Protein AF-A0A7C3VM16-F1 (afdb_monomer_lite)

Secondary structure (DSSP, 8-state):
-HHHHHHHTT-S-HHHHHHHHHHHHHHT-GGGHHHHHHHHTT--HHHHHHHHHHHHHHHHHHHHHHHHHHHHHTT-SSHHHHHHHHHHHHHHHHHHHHHHHHHHHHTT-SSHHHHHHHHHHHHHHHHHHHHHHHS-SS------PPP--------

Structure (mmCIF, N/CA/C/O backbone):
data_AF-A0A7C3VM16-F1
#
_entry.id   AF-A0A7C3VM16-F1
#
loop_
_atom_site.group_PDB
_atom_site.id
_atom_site.type_symbol
_atom_site.label_atom_id
_atom_site.label_alt_id
_atom_site.label_comp_id
_atom_site.label_asym_id
_atom_site.label_entity_id
_atom_site.label_seq_id
_atom_site.pdbx_PDB_ins_code
_atom_site.Cartn_x
_atom_site.Cartn_y
_atom_site.Cartn_z
_atom_site.occupancy
_atom_site.B_iso_or_equiv
_atom_site.auth_seq_id
_atom_site.auth_comp_id
_atom_site.auth_asym_id
_atom_site.auth_atom_id
_atom_site.pdbx_PDB_model_num
ATOM 1 N N . MET A 1 1 ? -17.584 -17.654 -8.057 1.00 75.44 1 MET A N 1
ATOM 2 C CA . MET A 1 1 ? -16.881 -16.760 -9.016 1.00 75.44 1 MET A CA 1
ATOM 3 C C . MET A 1 1 ? -16.806 -15.355 -8.421 1.00 75.44 1 MET A C 1
ATOM 5 O O . MET A 1 1 ? -17.591 -15.096 -7.527 1.00 75.44 1 MET A O 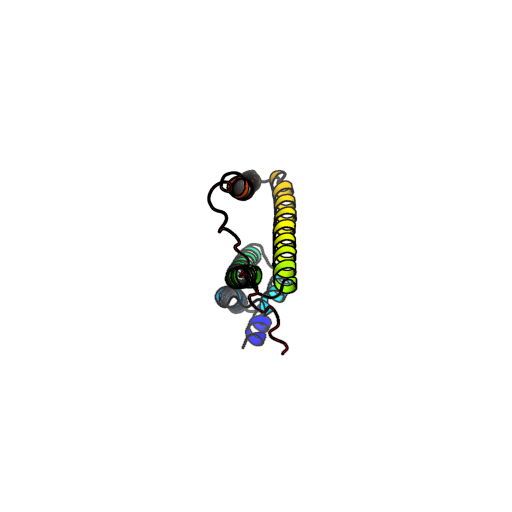1
ATOM 9 N N . MET A 1 2 ? -15.888 -14.481 -8.855 1.00 89.25 2 MET A N 1
ATOM 10 C CA . MET A 1 2 ? -15.594 -13.151 -8.261 1.00 89.25 2 MET A CA 1
ATOM 11 C C . MET A 1 2 ? -16.815 -12.367 -7.733 1.00 89.25 2 MET A C 1
ATOM 13 O O . MET A 1 2 ? -16.798 -11.894 -6.602 1.00 89.25 2 MET A O 1
ATOM 17 N N . GLN A 1 3 ? -17.900 -12.293 -8.506 1.00 91.00 3 GLN A N 1
ATOM 18 C CA . GLN A 1 3 ? -19.134 -11.600 -8.105 1.00 91.00 3 GLN A CA 1
ATOM 19 C C . GLN A 1 3 ? -19.742 -12.128 -6.797 1.00 91.00 3 GLN A C 1
ATOM 21 O O . GLN A 1 3 ? -20.270 -11.355 -6.007 1.00 91.00 3 GLN A O 1
ATOM 26 N N . GLU A 1 4 ? -19.623 -13.429 -6.535 1.00 92.62 4 GLU A N 1
ATOM 27 C CA . GLU A 1 4 ? -20.103 -14.039 -5.294 1.00 92.62 4 GLU A CA 1
ATOM 28 C C . GLU A 1 4 ? -19.267 -13.600 -4.087 1.00 92.62 4 GLU A C 1
ATOM 30 O O . GLU A 1 4 ? -19.814 -13.366 -3.015 1.00 92.62 4 GLU A O 1
ATOM 35 N N . LEU A 1 5 ? -17.953 -13.412 -4.259 1.00 93.19 5 LEU A N 1
ATOM 36 C CA . LEU A 1 5 ? -17.112 -12.862 -3.194 1.00 93.19 5 LEU A CA 1
ATOM 37 C C . LEU A 1 5 ? -17.450 -11.403 -2.914 1.00 93.19 5 LEU A C 1
ATOM 39 O O . LEU A 1 5 ? -17.597 -11.035 -1.752 1.00 93.19 5 LEU A O 1
ATOM 43 N N . ILE A 1 6 ? -17.648 -10.602 -3.964 1.00 94.50 6 ILE A N 1
ATOM 44 C CA . ILE A 1 6 ? -18.100 -9.212 -3.828 1.00 94.50 6 ILE A CA 1
ATOM 45 C C . ILE A 1 6 ? -19.445 -9.163 -3.094 1.00 94.50 6 ILE A C 1
ATOM 47 O O . ILE A 1 6 ? -19.614 -8.370 -2.175 1.00 94.50 6 ILE A O 1
ATOM 51 N N . ARG A 1 7 ? -20.386 -10.056 -3.417 1.00 94.75 7 ARG A N 1
ATOM 52 C CA . ARG A 1 7 ? -21.669 -10.160 -2.705 1.00 94.75 7 ARG A CA 1
ATOM 53 C C . ARG A 1 7 ? -21.478 -10.501 -1.225 1.00 94.75 7 ARG A C 1
ATOM 55 O O . ARG A 1 7 ? -22.121 -9.901 -0.364 1.00 94.75 7 ARG A O 1
ATO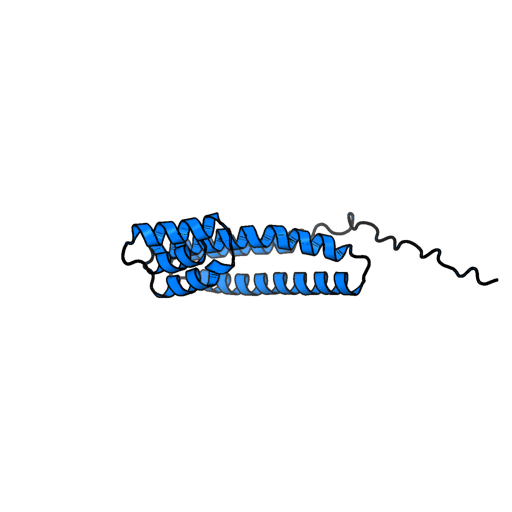M 62 N N . CYS A 1 8 ? -20.573 -11.427 -0.916 1.00 95.81 8 CYS A N 1
ATOM 63 C CA . CYS A 1 8 ? -20.270 -11.831 0.456 1.00 95.81 8 CYS A CA 1
ATOM 64 C C . CYS A 1 8 ? -19.635 -10.719 1.306 1.00 95.81 8 CYS A C 1
ATOM 66 O O . CYS A 1 8 ? -19.765 -10.782 2.529 1.00 95.81 8 CYS A O 1
ATOM 68 N N . LEU A 1 9 ? -19.035 -9.680 0.707 1.00 94.88 9 LEU A N 1
ATOM 69 C CA . LEU A 1 9 ? -18.559 -8.494 1.438 1.00 94.88 9 LEU A CA 1
ATOM 70 C C . LEU A 1 9 ? -19.680 -7.758 2.184 1.00 94.88 9 LEU A C 1
ATOM 72 O O . LEU A 1 9 ? -19.421 -7.166 3.228 1.00 94.88 9 LEU A O 1
ATOM 76 N N . TYR A 1 10 ? -20.919 -7.851 1.697 1.00 92.88 10 TYR A N 1
ATOM 77 C CA . TYR A 1 10 ? -22.096 -7.193 2.279 1.00 92.88 10 TYR A CA 1
ATOM 78 C C . TYR A 1 10 ? -23.019 -8.165 3.030 1.00 92.88 10 TYR A C 1
ATOM 80 O O . TYR A 1 10 ? -24.149 -7.830 3.379 1.00 92.88 10 TYR A O 1
ATOM 88 N N . SER A 1 11 ? -22.553 -9.389 3.293 1.00 93.94 11 SER A N 1
ATOM 89 C CA . SER A 1 11 ? -23.293 -10.382 4.078 1.00 93.94 11 SER A CA 1
ATOM 90 C C . SER A 1 11 ? -23.551 -9.883 5.503 1.00 93.94 11 SER A C 1
ATOM 92 O O . SER A 1 11 ? -22.662 -9.299 6.112 1.00 93.94 11 SER A O 1
ATOM 94 N N . ALA A 1 12 ? -24.711 -10.182 6.096 1.00 92.12 12 ALA A N 1
ATOM 95 C CA . ALA A 1 12 ? -24.957 -9.927 7.522 1.00 92.12 12 ALA A CA 1
ATOM 96 C C . ALA A 1 12 ? -24.047 -10.780 8.433 1.00 92.12 12 ALA A C 1
ATOM 98 O O . ALA A 1 12 ? -23.627 -10.339 9.504 1.00 92.12 12 ALA A O 1
ATOM 99 N N . ASP A 1 13 ? -23.673 -11.973 7.966 1.00 94.75 13 ASP A N 1
ATOM 100 C CA . ASP A 1 13 ? -22.733 -12.867 8.639 1.00 94.75 13 ASP A CA 1
ATOM 101 C C . ASP A 1 13 ? -21.299 -12.319 8.552 1.00 94.75 13 ASP A C 1
ATOM 103 O O . ASP A 1 13 ? -20.691 -12.265 7.476 1.00 94.75 13 ASP A O 1
ATOM 107 N N . ALA A 1 14 ? -20.755 -11.932 9.708 1.00 91.12 14 ALA A N 1
ATOM 108 C CA . ALA A 1 14 ? -19.421 -11.359 9.831 1.00 91.12 14 ALA A CA 1
ATOM 109 C C . ALA A 1 14 ? -18.298 -12.349 9.480 1.00 91.12 14 ALA A C 1
ATOM 111 O O . ALA A 1 14 ? -17.243 -11.919 9.012 1.00 91.12 14 ALA A O 1
ATOM 112 N N . ALA A 1 15 ? -18.495 -13.656 9.683 1.00 93.62 15 ALA A N 1
ATOM 113 C CA . ALA A 1 15 ? -17.515 -14.662 9.282 1.00 93.62 15 ALA A CA 1
ATOM 114 C C . ALA A 1 15 ? -17.424 -14.743 7.755 1.00 93.62 15 ALA A C 1
ATOM 116 O O . ALA A 1 15 ? -16.321 -14.686 7.212 1.00 93.62 15 ALA A O 1
ATOM 117 N N . LYS A 1 16 ? -18.572 -14.743 7.062 1.00 95.31 16 LYS A N 1
ATOM 118 C CA . LYS A 1 16 ? -18.617 -14.693 5.590 1.00 95.31 16 LYS A CA 1
ATOM 119 C C . LYS A 1 16 ? -17.996 -13.419 5.026 1.00 95.31 16 LYS A C 1
ATOM 121 O O . LYS A 1 16 ? -17.235 -13.506 4.067 1.00 95.31 16 LYS A O 1
ATOM 126 N N . ARG A 1 17 ? -18.255 -12.254 5.637 1.00 95.25 17 ARG A N 1
ATOM 127 C CA . ARG A 1 17 ? -17.602 -10.996 5.223 1.00 95.25 17 ARG A CA 1
ATOM 128 C C . ARG A 1 17 ? -16.084 -11.081 5.342 1.00 95.25 17 ARG A C 1
ATOM 130 O O . ARG A 1 17 ? -15.380 -10.763 4.390 1.00 95.25 17 ARG A O 1
ATOM 137 N N . ARG A 1 18 ? -15.569 -11.535 6.492 1.00 95.00 18 ARG A N 1
ATOM 138 C CA . ARG A 1 18 ? -14.118 -11.677 6.713 1.00 95.00 18 ARG A CA 1
ATOM 139 C C . ARG A 1 18 ? -13.485 -12.665 5.741 1.00 95.00 18 ARG A C 1
ATOM 141 O O . ARG A 1 18 ? -12.428 -12.366 5.195 1.00 95.00 18 ARG A O 1
ATOM 148 N N . GLN A 1 19 ? -14.141 -13.799 5.499 1.00 95.62 19 GLN A N 1
ATOM 149 C CA . GLN A 1 19 ? -13.683 -14.773 4.514 1.00 95.62 19 GLN A CA 1
ATOM 150 C C . GLN A 1 19 ? -13.626 -14.155 3.114 1.00 95.62 19 GLN A C 1
ATOM 152 O O . GLN A 1 19 ? -12.632 -14.330 2.419 1.00 95.62 19 GLN A O 1
ATOM 157 N N . ALA A 1 20 ? -14.642 -13.384 2.720 1.00 96.50 20 ALA A N 1
ATOM 158 C CA . ALA A 1 20 ? -14.646 -12.706 1.430 1.00 96.50 20 ALA A CA 1
ATOM 159 C C . ALA A 1 20 ? -13.499 -11.694 1.296 1.00 96.50 20 ALA A C 1
ATOM 161 O O . ALA A 1 20 ? -12.817 -11.696 0.274 1.00 96.50 20 ALA A O 1
ATOM 162 N N . ILE A 1 21 ? -13.234 -10.884 2.329 1.00 97.25 21 ILE A N 1
ATOM 163 C CA . ILE A 1 21 ? -12.100 -9.945 2.329 1.00 97.25 21 ILE A CA 1
ATOM 164 C C . ILE A 1 21 ? -10.775 -10.702 2.169 1.00 97.25 21 ILE A C 1
ATOM 166 O O . ILE A 1 21 ? -9.964 -10.353 1.311 1.00 97.25 21 ILE A O 1
ATOM 170 N N . TRP A 1 22 ? -10.575 -11.762 2.959 1.00 95.75 22 TRP A N 1
ATOM 171 C CA . TRP A 1 22 ? -9.360 -12.575 2.905 1.00 95.75 22 TRP A CA 1
ATOM 172 C C . TRP A 1 22 ? -9.172 -13.234 1.535 1.00 95.75 22 TRP A C 1
ATOM 174 O O . TRP A 1 22 ? -8.093 -13.150 0.952 1.00 95.75 22 TRP A O 1
ATOM 184 N N . GLU A 1 23 ? -10.225 -13.840 0.981 1.00 96.31 23 GLU A N 1
ATOM 185 C CA . GLU A 1 23 ? -10.159 -14.495 -0.326 1.00 96.31 23 GLU A CA 1
ATOM 186 C C . GLU A 1 23 ? -9.876 -13.511 -1.463 1.00 96.31 23 GLU A C 1
ATOM 188 O O . GLU A 1 23 ? -9.156 -13.865 -2.396 1.00 96.31 23 GLU A O 1
ATOM 193 N N . LEU A 1 24 ? -10.419 -12.290 -1.411 1.00 95.81 24 LEU A N 1
ATOM 194 C CA . LEU A 1 24 ? -10.114 -11.257 -2.405 1.00 95.81 24 LEU A CA 1
ATOM 195 C C . LEU A 1 24 ? -8.636 -10.855 -2.360 1.00 95.81 24 LEU A C 1
ATOM 197 O O . LEU A 1 24 ? -7.999 -10.798 -3.412 1.00 95.81 24 LEU A O 1
ATOM 201 N N . GLY A 1 25 ? -8.084 -10.661 -1.158 1.00 95.25 25 GLY A N 1
ATOM 202 C CA . GLY A 1 25 ? -6.656 -10.403 -0.962 1.00 95.25 25 GLY A CA 1
ATOM 203 C C . GLY A 1 25 ? -5.785 -11.544 -1.490 1.00 95.25 25 GLY A C 1
ATOM 204 O O . GLY A 1 25 ? -4.918 -11.330 -2.332 1.00 95.25 25 GLY A O 1
ATOM 205 N N . TRP A 1 26 ? -6.078 -12.778 -1.069 1.00 94.56 26 TRP A N 1
ATOM 206 C CA . TRP A 1 26 ? -5.325 -13.972 -1.464 1.00 94.56 26 TRP A CA 1
ATOM 207 C C . TRP A 1 26 ? -5.331 -14.216 -2.979 1.00 94.56 26 TRP A C 1
ATOM 209 O O . TRP A 1 26 ? -4.307 -14.577 -3.565 1.00 94.56 26 TRP A O 1
ATOM 219 N N . ARG A 1 27 ? -6.473 -13.985 -3.641 1.00 92.50 27 ARG A N 1
ATOM 220 C CA . ARG A 1 27 ? -6.579 -14.087 -5.105 1.00 92.50 27 ARG A CA 1
ATOM 221 C C . ARG A 1 27 ? -5.763 -13.007 -5.812 1.00 92.50 27 ARG A C 1
ATOM 223 O O . ARG A 1 27 ? -5.263 -13.262 -6.906 1.00 92.50 27 ARG A O 1
ATOM 230 N N . GLY A 1 28 ? -5.624 -11.826 -5.209 1.00 91.00 28 GLY A N 1
ATOM 231 C CA . GLY A 1 28 ? -4.884 -10.709 -5.792 1.00 91.00 28 GLY A CA 1
ATOM 232 C C . GLY A 1 28 ? -5.549 -10.095 -7.022 1.00 91.00 28 GLY A C 1
ATOM 233 O O . GLY A 1 28 ? -4.873 -9.487 -7.845 1.00 91.00 28 GLY A O 1
ATOM 234 N N . ASP A 1 29 ? -6.850 -10.310 -7.201 1.00 89.94 29 ASP A N 1
ATOM 235 C CA . ASP A 1 29 ? -7.576 -9.859 -8.383 1.00 89.94 29 ASP A CA 1
ATOM 236 C C . ASP A 1 29 ? -8.098 -8.435 -8.167 1.00 89.94 29 ASP A C 1
ATOM 238 O O . ASP A 1 29 ? -9.000 -8.193 -7.358 1.00 89.94 29 ASP A O 1
ATOM 242 N N . SER A 1 30 ? -7.532 -7.490 -8.920 1.00 93.00 30 SER A N 1
ATOM 243 C CA . SER A 1 30 ? -7.812 -6.056 -8.798 1.00 93.00 30 SER A CA 1
ATOM 244 C C . SER A 1 30 ? -9.271 -5.680 -9.049 1.00 93.00 30 SER A C 1
ATOM 246 O O . SER A 1 30 ? -9.709 -4.628 -8.585 1.00 93.00 30 SER A O 1
ATOM 248 N N . ARG A 1 31 ? -10.066 -6.548 -9.692 1.00 93.00 31 ARG A N 1
ATOM 249 C CA . ARG A 1 31 ? -11.506 -6.319 -9.904 1.00 93.00 31 ARG A CA 1
ATOM 250 C C . ARG A 1 31 ? -12.294 -6.190 -8.597 1.00 93.00 31 ARG A C 1
ATOM 252 O O . ARG A 1 31 ? -13.369 -5.603 -8.609 1.00 93.00 31 ARG A O 1
ATOM 259 N N . GLY A 1 32 ? -11.778 -6.726 -7.487 1.00 93.19 32 GLY A N 1
ATOM 260 C CA . GLY A 1 32 ? -12.385 -6.591 -6.158 1.00 93.19 32 GLY A CA 1
ATOM 261 C C . GLY A 1 32 ? -11.932 -5.359 -5.365 1.00 93.19 32 GLY A C 1
ATOM 262 O O . GLY A 1 32 ? -12.504 -5.085 -4.311 1.00 93.19 32 GLY A O 1
ATOM 263 N N . ALA A 1 33 ? -10.925 -4.615 -5.839 1.00 96.12 33 ALA A N 1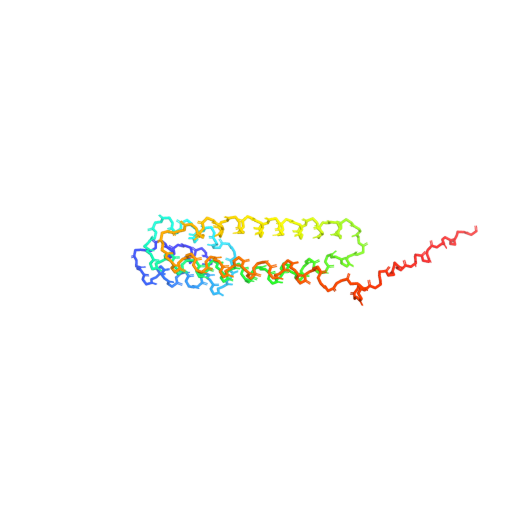
ATOM 264 C CA . ALA A 1 33 ? -10.296 -3.546 -5.062 1.00 96.12 33 ALA A CA 1
ATOM 265 C C . ALA A 1 33 ? -11.272 -2.409 -4.726 1.00 96.12 33 ALA A C 1
ATOM 267 O O . ALA A 1 33 ? -11.330 -1.979 -3.578 1.00 96.12 33 ALA A O 1
ATOM 268 N N . GLN A 1 34 ? -12.094 -1.970 -5.686 1.00 96.12 34 GLN A N 1
ATOM 269 C CA . GLN A 1 34 ? -13.047 -0.886 -5.431 1.00 96.12 34 GLN A CA 1
ATOM 270 C C . GLN A 1 34 ? -14.105 -1.289 -4.396 1.00 96.12 34 GLN A C 1
ATOM 272 O O . GLN A 1 34 ? -14.368 -0.535 -3.469 1.00 96.12 34 GLN A O 1
ATOM 277 N N . SER A 1 35 ? -14.643 -2.510 -4.476 1.00 96.56 35 SER A N 1
ATOM 278 C CA . SER A 1 35 ? -15.615 -2.997 -3.487 1.00 96.56 35 SER A CA 1
ATOM 279 C C . SER A 1 35 ? -15.022 -3.101 -2.079 1.00 96.56 35 SER A C 1
ATOM 281 O O . SER A 1 35 ? -15.725 -2.886 -1.095 1.00 96.56 35 SER A O 1
ATOM 283 N N . LEU A 1 36 ? -13.725 -3.409 -1.968 1.00 97.31 36 LEU A N 1
ATOM 284 C CA . LEU A 1 36 ? -13.007 -3.364 -0.697 1.00 97.31 36 LEU A CA 1
ATOM 285 C C . LEU A 1 36 ? -12.891 -1.924 -0.173 1.00 97.31 36 LEU A C 1
ATOM 287 O O . LEU A 1 36 ? -13.206 -1.694 0.991 1.00 97.31 36 LEU A O 1
ATOM 291 N N . VAL A 1 37 ? -12.518 -0.957 -1.020 1.00 97.38 37 VAL A N 1
ATOM 292 C CA . VAL A 1 37 ? -12.476 0.473 -0.654 1.00 97.38 37 VAL A CA 1
ATOM 293 C C . VAL A 1 37 ? -13.846 0.962 -0.178 1.00 97.38 37 VAL A C 1
ATOM 295 O O . VAL A 1 37 ? -13.942 1.562 0.891 1.00 97.38 37 VAL A O 1
ATOM 298 N N . ASP A 1 38 ? -14.914 0.637 -0.905 1.00 95.94 38 ASP A N 1
ATOM 299 C CA . ASP A 1 38 ? -16.280 1.028 -0.542 1.00 95.94 38 ASP A CA 1
ATOM 300 C C . ASP A 1 38 ? -16.696 0.422 0.811 1.00 95.94 38 ASP A C 1
ATOM 302 O O . ASP A 1 38 ? -17.322 1.083 1.643 1.00 95.94 38 ASP A O 1
ATOM 306 N N . LEU A 1 39 ? -16.299 -0.829 1.078 1.00 95.75 39 LEU A N 1
ATOM 307 C CA . LEU A 1 39 ? -16.553 -1.494 2.355 1.00 95.75 39 LEU A CA 1
ATOM 308 C C . LEU A 1 39 ? -15.824 -0.814 3.527 1.00 95.75 39 LEU A C 1
ATOM 310 O O . LEU A 1 39 ? -16.356 -0.812 4.641 1.00 95.75 39 LEU A O 1
ATOM 314 N N . MET A 1 40 ? -14.649 -0.205 3.315 1.00 95.62 40 MET A N 1
ATOM 315 C CA . MET A 1 40 ? -13.911 0.489 4.387 1.00 95.62 40 MET A CA 1
ATOM 316 C C . MET A 1 40 ? -14.734 1.606 5.034 1.00 95.62 40 MET A C 1
ATOM 318 O O . MET A 1 40 ? -14.630 1.803 6.245 1.00 95.62 40 MET A O 1
ATOM 322 N N . LEU A 1 41 ? -15.573 2.295 4.252 1.00 93.94 41 LEU A N 1
ATOM 323 C CA . LEU A 1 41 ? -16.363 3.453 4.691 1.00 93.94 41 LEU A CA 1
ATOM 324 C C . LEU A 1 41 ? -17.412 3.107 5.756 1.00 93.94 41 LEU A C 1
ATOM 326 O O . LEU A 1 41 ? -17.822 3.970 6.525 1.00 93.94 41 LEU A O 1
ATOM 330 N N . THR A 1 42 ? -17.841 1.845 5.809 1.00 93.38 42 THR A N 1
ATOM 331 C CA . THR A 1 42 ? -18.887 1.358 6.728 1.00 93.38 42 THR A CA 1
ATOM 332 C C . THR A 1 42 ? -18.374 0.319 7.731 1.00 93.38 42 THR A C 1
ATOM 334 O O . THR A 1 42 ? -19.147 -0.231 8.513 1.00 93.38 42 THR A O 1
ATOM 337 N N . SER A 1 43 ? -17.067 0.044 7.726 1.00 94.62 43 SER A N 1
ATOM 338 C CA . SER A 1 43 ? -16.439 -1.010 8.529 1.00 94.62 43 SER A CA 1
ATOM 339 C C . SER A 1 43 ? -15.969 -0.525 9.900 1.00 94.62 43 SER A C 1
ATOM 341 O O . SER A 1 43 ? -15.520 0.613 10.049 1.00 94.62 43 SER A O 1
ATOM 343 N N . ASP A 1 44 ? -15.977 -1.419 10.893 1.00 94.62 44 ASP A N 1
ATOM 344 C CA . ASP A 1 44 ? -15.296 -1.208 12.177 1.00 94.62 44 ASP A CA 1
ATOM 345 C C . ASP A 1 44 ? -13.760 -1.248 12.036 1.00 94.62 44 ASP A C 1
ATOM 347 O O . ASP A 1 44 ? -13.223 -1.584 10.979 1.00 94.62 44 ASP A O 1
ATOM 351 N N . SER A 1 45 ? -13.026 -0.892 13.096 1.00 94.69 45 SER A N 1
ATOM 352 C CA . SER A 1 45 ? -11.557 -0.814 13.056 1.00 94.69 45 SER A CA 1
ATOM 353 C C . SER A 1 45 ? -10.884 -2.138 12.684 1.00 94.69 45 SER A C 1
ATOM 355 O O . SER A 1 45 ? -9.963 -2.135 11.870 1.00 94.69 45 SER A O 1
ATOM 357 N N . LYS A 1 46 ? -11.366 -3.272 13.208 1.00 92.81 46 LYS A N 1
ATOM 358 C CA . LYS A 1 46 ? -10.798 -4.599 12.918 1.00 92.81 46 LYS A CA 1
ATOM 359 C C . LYS A 1 46 ? -11.005 -4.968 11.453 1.00 92.81 46 LYS A C 1
ATOM 361 O O . LYS A 1 46 ? -10.103 -5.497 10.805 1.00 92.81 46 LYS A O 1
ATOM 366 N N . GLN A 1 47 ? -12.190 -4.681 10.925 1.00 94.44 47 GLN A N 1
ATOM 367 C CA . GLN A 1 47 ? -12.520 -4.947 9.535 1.00 94.44 47 GLN A CA 1
ATOM 368 C C . GLN A 1 47 ? -11.763 -4.001 8.589 1.00 94.44 47 GLN A C 1
ATOM 370 O O . GLN A 1 47 ? -11.259 -4.471 7.572 1.00 94.44 47 GLN A O 1
ATOM 375 N N . ARG A 1 48 ? -11.575 -2.720 8.943 1.00 96.94 48 ARG A N 1
ATOM 376 C CA . ARG A 1 48 ? -10.731 -1.786 8.172 1.00 96.94 48 ARG A CA 1
ATOM 377 C C . ARG A 1 48 ? -9.285 -2.270 8.059 1.00 96.94 48 ARG A C 1
ATOM 379 O O . ARG A 1 48 ? -8.744 -2.243 6.957 1.00 96.94 48 ARG A O 1
ATOM 386 N N . SER A 1 49 ? -8.687 -2.774 9.142 1.00 96.25 49 SER A N 1
ATOM 387 C CA . SER A 1 49 ? -7.336 -3.355 9.094 1.00 96.25 49 SER A CA 1
ATOM 388 C C . SER A 1 49 ? -7.260 -4.564 8.156 1.00 96.25 49 SER A C 1
ATOM 390 O O . SER A 1 49 ? -6.329 -4.670 7.361 1.00 96.25 49 SER A O 1
ATOM 392 N N . LEU A 1 50 ? -8.258 -5.455 8.199 1.00 96.56 50 LEU A N 1
ATOM 393 C CA . LEU A 1 50 ? -8.308 -6.623 7.315 1.00 96.56 50 LEU A CA 1
ATOM 394 C C . LEU A 1 50 ? -8.470 -6.226 5.840 1.00 96.56 50 LEU A C 1
ATOM 396 O O . LEU A 1 50 ? -7.836 -6.815 4.966 1.00 96.56 50 LEU A O 1
ATOM 400 N N . ILE A 1 51 ? -9.302 -5.221 5.562 1.00 98.00 51 ILE A N 1
ATOM 401 C CA . ILE A 1 51 ? -9.487 -4.697 4.207 1.00 98.00 51 ILE A CA 1
ATOM 402 C C . ILE A 1 51 ? -8.189 -4.082 3.685 1.00 98.00 51 ILE A C 1
ATOM 404 O O . ILE A 1 51 ? -7.800 -4.363 2.553 1.00 98.00 51 ILE A O 1
ATOM 408 N N . LEU A 1 52 ? -7.498 -3.289 4.508 1.00 97.56 52 LEU A N 1
ATOM 409 C CA . LEU A 1 52 ? -6.230 -2.677 4.124 1.00 97.56 52 LEU A CA 1
ATOM 410 C C . LEU A 1 52 ? -5.168 -3.739 3.800 1.00 97.56 52 LEU A C 1
ATOM 412 O O . LEU A 1 52 ? -4.473 -3.616 2.794 1.00 97.56 52 LEU A O 1
ATOM 416 N N . ALA A 1 53 ? -5.099 -4.819 4.585 1.00 97.06 53 ALA A N 1
ATOM 417 C CA . ALA A 1 53 ? -4.221 -5.952 4.296 1.00 97.06 53 ALA A CA 1
ATOM 418 C C . ALA A 1 53 ? -4.559 -6.615 2.947 1.00 97.06 53 ALA A C 1
ATOM 420 O O . ALA A 1 53 ? -3.669 -6.853 2.133 1.00 97.06 53 ALA A O 1
ATOM 421 N N . ALA A 1 54 ? -5.845 -6.851 2.663 1.00 97.62 54 ALA A N 1
ATOM 422 C CA . ALA A 1 54 ? -6.274 -7.419 1.385 1.00 97.62 54 ALA A CA 1
ATOM 423 C C . ALA A 1 54 ? -5.951 -6.503 0.189 1.00 97.62 54 ALA A C 1
ATOM 425 O O . ALA A 1 54 ? -5.490 -6.986 -0.844 1.00 97.62 54 ALA A O 1
ATOM 426 N N . LEU A 1 55 ? -6.150 -5.187 0.328 1.00 97.75 55 LEU A N 1
ATOM 427 C CA . LEU A 1 55 ? -5.786 -4.203 -0.697 1.00 97.75 55 LEU A CA 1
ATOM 428 C C . LEU A 1 55 ? -4.274 -4.165 -0.942 1.00 97.75 55 LEU A C 1
ATOM 430 O O . LEU A 1 55 ? -3.853 -4.073 -2.094 1.00 97.75 55 LEU A O 1
ATOM 434 N N . SER A 1 56 ? -3.464 -4.288 0.113 1.00 95.81 56 SER A N 1
ATOM 435 C CA . SER A 1 56 ? -2.007 -4.376 -0.006 1.00 95.81 56 SER A CA 1
ATOM 436 C C . SER A 1 56 ? -1.576 -5.629 -0.771 1.00 95.81 56 SER A C 1
ATOM 438 O O . SER A 1 56 ? -0.735 -5.536 -1.660 1.00 95.81 56 SER A O 1
ATOM 440 N N . GLU A 1 57 ? -2.173 -6.790 -0.486 1.00 95.88 57 GLU A N 1
ATOM 441 C CA . GLU A 1 57 ? -1.891 -8.034 -1.218 1.00 95.88 57 GLU A CA 1
ATOM 442 C C . GLU A 1 57 ? -2.272 -7.936 -2.699 1.00 95.88 57 GLU A C 1
ATOM 444 O O . GLU A 1 57 ? -1.491 -8.316 -3.575 1.00 95.88 57 GLU A O 1
ATOM 449 N N . ILE A 1 58 ? -3.443 -7.366 -3.000 1.00 96.00 58 ILE A N 1
ATOM 450 C CA . ILE A 1 58 ? -3.859 -7.087 -4.380 1.00 96.00 58 ILE A CA 1
ATOM 451 C C . ILE A 1 58 ? -2.841 -6.164 -5.057 1.00 96.00 58 ILE A C 1
ATOM 453 O O . ILE A 1 58 ? -2.354 -6.484 -6.142 1.00 96.00 58 ILE A O 1
ATOM 457 N N . GLY A 1 59 ? -2.471 -5.059 -4.404 1.00 93.94 59 GLY A N 1
ATOM 458 C CA . GLY A 1 59 ? -1.477 -4.109 -4.899 1.00 93.94 59 GLY A CA 1
ATOM 459 C C . GLY A 1 59 ? -0.154 -4.790 -5.246 1.00 93.94 59 GLY A C 1
ATOM 460 O O . GLY A 1 59 ? 0.270 -4.753 -6.401 1.00 93.94 59 GLY A O 1
ATOM 461 N N . THR A 1 60 ? 0.449 -5.504 -4.294 1.00 92.38 60 THR A N 1
ATOM 462 C CA . THR A 1 60 ? 1.713 -6.233 -4.489 1.00 92.38 60 THR A CA 1
ATOM 463 C C . THR A 1 60 ? 1.651 -7.189 -5.679 1.00 92.38 60 THR A C 1
ATOM 465 O O . THR A 1 60 ? 2.545 -7.193 -6.527 1.00 92.38 60 THR A O 1
ATOM 468 N N . ARG A 1 61 ? 0.566 -7.962 -5.804 1.00 93.00 61 ARG A N 1
ATOM 469 C CA . ARG A 1 61 ? 0.403 -8.946 -6.887 1.00 93.00 61 ARG A CA 1
ATOM 470 C C . ARG A 1 61 ? 0.170 -8.300 -8.252 1.00 93.00 61 ARG A C 1
ATOM 472 O O . ARG A 1 61 ? 0.517 -8.904 -9.266 1.00 93.00 61 ARG A O 1
ATOM 479 N N . THR A 1 62 ? -0.371 -7.082 -8.294 1.00 91.56 62 THR A N 1
ATOM 480 C CA . THR A 1 62 ? -0.504 -6.300 -9.536 1.00 91.56 62 THR A CA 1
ATOM 481 C C . THR A 1 62 ? 0.788 -5.597 -9.954 1.00 91.56 62 THR A C 1
ATOM 483 O O . THR A 1 62 ? 1.021 -5.430 -11.151 1.00 91.56 62 THR A O 1
ATOM 486 N N . LEU A 1 63 ? 1.656 -5.232 -9.004 1.00 90.12 63 LEU A N 1
ATOM 487 C CA . LEU A 1 63 ? 2.908 -4.526 -9.291 1.00 90.12 63 LEU A CA 1
ATOM 488 C C . LEU A 1 63 ? 3.950 -5.425 -9.968 1.00 90.12 63 LEU A C 1
ATOM 490 O O . LEU A 1 63 ? 4.566 -5.005 -10.942 1.00 90.12 63 LEU A O 1
ATOM 494 N N . THR A 1 64 ? 4.098 -6.685 -9.547 1.00 88.75 64 THR A N 1
ATOM 495 C CA . THR A 1 64 ? 5.088 -7.608 -10.140 1.00 88.75 64 THR A CA 1
ATOM 496 C C . THR A 1 64 ? 4.961 -7.790 -11.667 1.00 88.75 64 THR A C 1
ATOM 498 O O . THR A 1 64 ? 5.970 -7.682 -12.371 1.00 88.75 64 THR A O 1
ATOM 501 N N . PRO A 1 65 ? 3.776 -8.080 -12.247 1.00 92.19 65 PRO A N 1
ATOM 502 C CA . PRO A 1 65 ? 3.647 -8.173 -13.700 1.00 92.19 65 PRO A CA 1
ATOM 503 C C . PRO A 1 65 ? 3.822 -6.816 -14.397 1.00 92.19 65 PRO A C 1
ATOM 505 O O . PRO A 1 65 ? 4.350 -6.788 -15.509 1.00 92.19 65 PRO A O 1
ATOM 508 N N . LEU A 1 66 ? 3.432 -5.707 -13.755 1.00 93.12 66 LEU A N 1
ATOM 509 C CA . LEU A 1 66 ? 3.626 -4.357 -14.288 1.00 93.12 66 LEU A CA 1
ATOM 510 C C . LEU A 1 66 ? 5.116 -4.013 -14.418 1.00 93.12 66 LEU A C 1
ATOM 512 O O . LEU A 1 66 ? 5.547 -3.572 -15.481 1.00 93.12 66 LEU A O 1
ATOM 516 N N . GLU A 1 67 ? 5.915 -4.284 -13.384 1.00 92.25 67 GLU A N 1
ATOM 517 C CA . GLU A 1 67 ? 7.372 -4.101 -13.411 1.00 92.25 67 GLU A CA 1
ATOM 518 C C . GLU A 1 67 ? 8.013 -4.868 -14.573 1.00 92.25 67 GLU A C 1
ATOM 520 O O . GLU A 1 67 ? 8.797 -4.308 -15.343 1.00 92.25 67 GLU A O 1
ATOM 525 N N . ARG A 1 68 ? 7.628 -6.138 -14.760 1.00 93.75 68 ARG A N 1
ATOM 526 C CA . ARG A 1 68 ? 8.121 -6.959 -15.875 1.00 93.75 68 ARG A CA 1
ATOM 527 C C . ARG A 1 68 ? 7.712 -6.384 -17.233 1.00 93.75 68 ARG A C 1
ATOM 529 O O . ARG A 1 68 ? 8.541 -6.332 -18.139 1.00 93.75 68 ARG A O 1
ATOM 536 N N . ALA A 1 69 ? 6.459 -5.959 -17.384 1.00 96.31 69 ALA A N 1
ATOM 537 C CA . ALA A 1 69 ? 5.961 -5.384 -18.630 1.00 96.31 69 ALA A CA 1
ATOM 538 C C . ALA A 1 69 ? 6.705 -4.091 -19.000 1.00 96.31 69 ALA A C 1
ATOM 540 O O . ALA A 1 69 ? 7.086 -3.913 -20.159 1.00 96.31 69 ALA A O 1
ATOM 541 N N . LEU A 1 70 ? 6.981 -3.224 -18.022 1.00 96.56 70 LEU A N 1
ATOM 542 C CA . LEU A 1 70 ? 7.753 -1.996 -18.227 1.00 96.56 70 LEU A CA 1
ATOM 543 C C . LEU A 1 70 ? 9.206 -2.302 -18.614 1.00 96.56 70 LEU A C 1
ATOM 545 O O . LEU A 1 70 ? 9.716 -1.714 -19.566 1.00 96.56 70 LEU A O 1
ATOM 549 N N . ALA A 1 71 ? 9.850 -3.269 -17.952 1.00 96.31 71 ALA A N 1
ATOM 550 C CA . ALA A 1 71 ? 11.218 -3.685 -18.272 1.00 96.31 71 ALA A CA 1
ATOM 551 C C . ALA A 1 71 ? 11.361 -4.246 -19.700 1.00 96.31 71 ALA A C 1
ATOM 553 O O . ALA A 1 71 ? 12.355 -3.969 -20.375 1.00 96.31 71 ALA A O 1
ATOM 554 N N . ILE A 1 72 ? 10.365 -5.007 -20.170 1.00 97.25 72 ILE A N 1
ATOM 555 C CA . ILE A 1 72 ? 10.295 -5.489 -21.558 1.00 97.25 72 ILE A CA 1
ATOM 556 C C . ILE A 1 72 ? 10.082 -4.308 -22.513 1.00 97.25 72 ILE A C 1
ATOM 558 O O . ILE A 1 72 ? 10.807 -4.168 -23.494 1.00 97.25 72 ILE A O 1
ATOM 562 N N . SER A 1 73 ? 9.130 -3.426 -22.201 1.00 98.06 73 SER A N 1
ATOM 563 C CA . SER A 1 73 ? 8.751 -2.299 -23.066 1.00 98.06 73 SER A CA 1
ATOM 564 C C . SER A 1 73 ? 9.884 -1.284 -23.261 1.00 98.06 73 SER A C 1
ATOM 566 O O . SER A 1 73 ? 9.984 -0.663 -24.316 1.00 98.06 73 SER A O 1
ATOM 568 N N . LEU A 1 74 ? 10.786 -1.140 -22.285 1.00 98.25 74 LEU A N 1
ATOM 569 C CA . LEU A 1 74 ? 11.996 -0.319 -22.415 1.00 98.25 74 LEU A CA 1
ATOM 570 C C . LEU A 1 74 ? 12.998 -0.858 -23.448 1.00 98.25 74 LEU A C 1
ATOM 572 O O . LEU A 1 74 ? 13.825 -0.094 -23.942 1.00 98.25 74 LEU A O 1
ATOM 576 N N . GLN A 1 75 ? 12.927 -2.144 -23.785 1.00 97.38 75 GLN A N 1
ATOM 577 C CA . GLN A 1 75 ? 13.805 -2.807 -24.754 1.00 97.38 75 GLN A CA 1
ATOM 578 C C . GLN A 1 75 ? 13.116 -3.040 -26.106 1.00 97.38 75 GLN A C 1
ATOM 580 O O . GLN A 1 75 ? 13.685 -3.677 -26.992 1.00 97.38 75 GLN A O 1
ATOM 585 N N . ASP A 1 76 ? 11.896 -2.529 -26.280 1.00 98.38 76 ASP A N 1
ATOM 586 C CA . ASP A 1 76 ? 11.132 -2.717 -27.506 1.00 98.38 76 ASP A CA 1
ATOM 587 C C . ASP A 1 76 ? 11.818 -2.046 -28.708 1.00 98.38 76 ASP A C 1
ATOM 589 O O . ASP A 1 76 ? 12.433 -0.978 -28.588 1.00 98.38 76 ASP A O 1
ATOM 593 N N . ARG A 1 77 ? 11.705 -2.662 -29.891 1.00 97.62 77 ARG A N 1
ATOM 594 C CA . ARG A 1 77 ? 12.276 -2.129 -31.138 1.00 97.62 77 ARG A CA 1
ATOM 595 C C . ARG A 1 77 ? 11.599 -0.822 -31.544 1.00 97.62 77 ARG A C 1
ATOM 597 O O . ARG A 1 77 ? 12.272 0.089 -32.029 1.00 97.62 77 ARG A O 1
ATOM 604 N N . ASN A 1 78 ? 10.297 -0.699 -31.297 1.00 98.25 78 ASN A N 1
ATOM 605 C CA . ASN A 1 78 ? 9.533 0.492 -31.611 1.00 98.25 78 ASN A CA 1
ATOM 606 C C . ASN A 1 78 ? 9.845 1.620 -30.600 1.00 98.25 78 ASN A C 1
ATOM 608 O O . ASN A 1 78 ? 9.609 1.466 -29.396 1.00 98.25 78 ASN A O 1
ATOM 612 N N . PRO A 1 79 ? 10.348 2.784 -31.056 1.00 98.06 79 PRO A N 1
ATOM 613 C CA . PRO A 1 79 ? 10.670 3.902 -30.172 1.00 98.06 79 PRO A CA 1
ATOM 614 C C . PRO A 1 79 ? 9.468 4.435 -29.385 1.00 98.06 79 PRO A C 1
ATOM 616 O O . PRO A 1 79 ? 9.655 4.940 -28.279 1.00 98.06 79 PRO A O 1
ATOM 619 N N . ASP A 1 80 ? 8.247 4.329 -29.903 1.00 98.50 80 ASP A N 1
ATOM 620 C CA . ASP A 1 80 ? 7.063 4.837 -29.210 1.00 98.50 80 ASP A CA 1
ATOM 621 C C . ASP A 1 80 ? 6.651 3.946 -28.035 1.00 98.50 80 ASP A C 1
ATOM 623 O O . ASP A 1 80 ? 6.232 4.466 -27.000 1.00 98.50 80 ASP A O 1
ATOM 627 N N . VAL A 1 81 ? 6.881 2.632 -28.127 1.00 98.25 81 VAL A N 1
ATOM 628 C CA . VAL A 1 81 ? 6.699 1.708 -26.995 1.00 98.25 81 VAL A CA 1
ATOM 629 C C . VAL A 1 81 ? 7.672 2.058 -25.865 1.00 98.25 81 VAL A C 1
ATOM 631 O O . VAL A 1 81 ? 7.252 2.202 -24.715 1.00 98.25 81 VAL A O 1
ATOM 634 N N . ARG A 1 82 ? 8.946 2.326 -26.188 1.00 98.50 82 ARG A N 1
ATOM 635 C CA . ARG A 1 82 ? 9.941 2.762 -25.190 1.00 98.50 82 ARG A CA 1
ATOM 636 C C . ARG A 1 82 ? 9.570 4.098 -24.542 1.00 98.50 82 ARG A C 1
ATOM 638 O O . ARG A 1 82 ? 9.653 4.235 -23.323 1.00 98.50 82 ARG A O 1
ATOM 645 N N . LYS A 1 83 ? 9.125 5.085 -25.334 1.00 98.38 83 LYS A N 1
ATOM 646 C CA . LYS A 1 83 ? 8.650 6.380 -24.807 1.00 98.38 83 LYS A CA 1
ATOM 647 C C . LYS A 1 83 ? 7.461 6.199 -23.863 1.00 98.38 83 LYS A C 1
ATOM 649 O O . LYS A 1 83 ? 7.395 6.883 -22.845 1.00 98.38 83 LYS A O 1
ATOM 654 N N . ASN A 1 84 ? 6.533 5.298 -24.183 1.00 97.88 84 ASN A N 1
ATOM 655 C CA . ASN A 1 84 ? 5.387 5.009 -23.322 1.00 97.88 84 ASN A CA 1
ATOM 656 C C . ASN A 1 84 ? 5.822 4.369 -22.002 1.00 97.88 84 ASN A C 1
ATOM 658 O O . ASN A 1 84 ? 5.413 4.852 -20.951 1.00 97.88 84 ASN A O 1
ATOM 662 N N . ALA A 1 85 ? 6.735 3.395 -22.037 1.00 97.50 85 ALA A N 1
ATOM 663 C CA . ALA A 1 85 ? 7.288 2.790 -20.825 1.00 97.50 85 ALA A CA 1
ATOM 664 C C . ALA A 1 85 ? 7.931 3.831 -19.891 1.00 97.50 85 ALA A C 1
ATOM 666 O O . ALA A 1 85 ? 7.700 3.808 -18.683 1.00 97.50 85 ALA A O 1
ATOM 667 N N . ILE A 1 86 ? 8.686 4.788 -20.448 1.00 97.56 86 ILE A N 1
ATOM 668 C CA . ILE A 1 86 ? 9.275 5.895 -19.679 1.00 97.56 86 ILE A CA 1
ATOM 669 C C . ILE A 1 86 ? 8.181 6.763 -19.040 1.00 97.56 86 ILE A C 1
ATOM 671 O O . ILE A 1 86 ? 8.255 7.047 -17.848 1.00 97.56 86 ILE A O 1
ATOM 675 N N . ARG A 1 87 ? 7.149 7.156 -19.801 1.00 97.06 87 ARG A N 1
ATOM 676 C CA . ARG A 1 87 ? 6.028 7.959 -19.274 1.00 97.06 87 ARG A CA 1
ATOM 677 C C . ARG A 1 87 ? 5.277 7.241 -18.155 1.00 97.06 87 ARG A C 1
ATOM 679 O O . ARG A 1 87 ? 4.914 7.866 -17.161 1.00 97.06 87 ARG A O 1
ATOM 686 N N . ASP A 1 88 ? 5.047 5.943 -18.306 1.00 95.56 88 ASP A N 1
ATOM 687 C CA . ASP A 1 88 ? 4.334 5.146 -17.311 1.00 95.56 88 ASP A CA 1
ATOM 688 C C . ASP A 1 88 ? 5.163 4.969 -16.031 1.00 95.56 88 ASP A C 1
ATOM 690 O O . ASP A 1 88 ? 4.625 5.119 -14.933 1.00 95.56 88 ASP A O 1
ATOM 694 N N . LEU A 1 89 ? 6.482 4.776 -16.149 1.00 93.94 89 LEU A N 1
ATOM 695 C CA . LEU A 1 89 ? 7.403 4.812 -15.006 1.00 93.94 89 LEU A CA 1
ATOM 696 C C . LEU A 1 89 ? 7.372 6.166 -14.282 1.00 93.94 89 LEU A C 1
ATOM 698 O O . LEU A 1 89 ? 7.350 6.199 -13.051 1.00 93.94 89 LEU A O 1
ATOM 702 N N . THR A 1 90 ? 7.316 7.283 -15.017 1.00 92.50 90 THR A N 1
ATOM 703 C CA . THR A 1 90 ? 7.170 8.618 -14.415 1.00 92.50 90 THR A CA 1
ATOM 704 C C . THR A 1 90 ? 5.865 8.741 -13.626 1.00 92.50 90 THR A C 1
ATOM 706 O O . THR A 1 90 ? 5.893 9.204 -12.489 1.00 92.50 90 THR A O 1
ATOM 709 N N . ARG A 1 91 ? 4.738 8.251 -14.159 1.00 92.94 91 ARG A N 1
ATOM 710 C CA . ARG A 1 91 ? 3.442 8.274 -13.454 1.00 92.94 91 ARG A CA 1
ATOM 711 C C . ARG A 1 91 ? 3.461 7.449 -12.160 1.00 92.94 91 ARG A C 1
ATOM 713 O O . ARG A 1 91 ? 2.884 7.849 -11.145 1.00 92.94 91 ARG A O 1
ATOM 720 N N . ILE A 1 92 ? 4.145 6.303 -12.168 1.00 90.75 92 ILE A N 1
ATOM 721 C CA . ILE A 1 92 ? 4.349 5.490 -10.958 1.00 90.75 92 ILE A CA 1
ATOM 722 C C . ILE A 1 92 ? 5.173 6.278 -9.932 1.00 90.75 92 ILE A C 1
ATOM 724 O O . ILE A 1 92 ? 4.798 6.352 -8.762 1.00 90.75 92 ILE A O 1
ATOM 728 N N . TYR A 1 93 ? 6.256 6.926 -10.364 1.00 88.19 93 TYR A N 1
ATOM 729 C CA . TYR A 1 93 ? 7.081 7.756 -9.486 1.00 88.19 93 TYR A CA 1
ATOM 730 C C . TYR A 1 93 ? 6.304 8.938 -8.876 1.00 88.19 93 TYR A C 1
ATOM 732 O O . TYR A 1 93 ? 6.424 9.210 -7.679 1.00 88.19 93 TYR A O 1
ATOM 740 N N . GLU A 1 94 ? 5.450 9.606 -9.653 1.00 91.50 94 GLU A N 1
ATOM 741 C CA . GLU A 1 94 ? 4.562 10.668 -9.158 1.00 91.50 94 GLU A CA 1
ATOM 742 C C . GLU A 1 94 ? 3.607 10.159 -8.068 1.00 91.50 94 GLU A C 1
ATOM 744 O O . GLU A 1 94 ? 3.397 10.836 -7.057 1.00 91.50 94 GLU A O 1
ATOM 749 N N . SER A 1 95 ? 3.100 8.931 -8.214 1.00 90.62 95 SER A N 1
ATOM 750 C CA . SER A 1 95 ? 2.241 8.285 -7.211 1.00 90.62 95 SER A CA 1
ATOM 751 C C . SER A 1 95 ? 2.978 8.071 -5.880 1.00 90.62 95 SER A C 1
ATOM 753 O O . SER A 1 95 ? 2.420 8.317 -4.810 1.00 90.62 95 SER A O 1
ATOM 755 N N . ILE A 1 96 ? 4.271 7.722 -5.915 1.00 90.00 96 ILE A N 1
ATOM 756 C CA . ILE A 1 96 ? 5.122 7.647 -4.709 1.00 90.00 96 ILE A CA 1
ATOM 757 C C . ILE A 1 96 ? 5.253 9.027 -4.040 1.00 90.00 96 ILE A C 1
ATOM 759 O O . ILE A 1 96 ? 5.308 9.133 -2.809 1.00 90.00 96 ILE A O 1
ATOM 763 N N . GLY A 1 97 ? 5.286 10.103 -4.830 1.00 90.69 97 GLY A N 1
ATOM 764 C CA . GLY A 1 97 ? 5.254 11.479 -4.331 1.00 90.69 97 GLY A CA 1
ATOM 765 C C . GLY A 1 97 ? 3.994 11.782 -3.513 1.00 90.69 97 GLY A C 1
ATOM 766 O O . GLY A 1 97 ? 4.096 12.347 -2.421 1.00 90.69 97 GLY A O 1
ATOM 767 N N . GLN A 1 98 ? 2.829 11.340 -3.993 1.00 92.75 98 GLN A N 1
ATOM 768 C CA . GLN A 1 98 ? 1.549 11.487 -3.288 1.00 92.75 98 GLN A CA 1
ATOM 769 C C . GLN A 1 98 ? 1.516 10.672 -1.988 1.00 92.75 98 GLN A C 1
ATOM 771 O O . GLN A 1 98 ? 1.164 11.213 -0.940 1.00 92.75 98 GLN A O 1
ATOM 776 N N . ILE A 1 99 ? 1.982 9.417 -2.016 1.00 92.94 99 ILE A N 1
ATOM 777 C CA . ILE A 1 99 ? 2.114 8.577 -0.810 1.00 92.94 99 ILE A CA 1
ATOM 778 C C . ILE A 1 99 ? 3.031 9.252 0.218 1.00 92.94 99 ILE A C 1
ATOM 780 O O . ILE A 1 99 ? 2.712 9.311 1.404 1.00 92.94 99 ILE A O 1
ATOM 784 N N . SER A 1 100 ? 4.141 9.842 -0.234 1.00 93.94 100 SER A N 1
ATOM 785 C CA . SER A 1 100 ? 5.045 10.589 0.649 1.00 93.94 100 SER A CA 1
ATOM 786 C C . SER A 1 100 ? 4.345 11.783 1.313 1.00 93.94 100 SER A C 1
ATOM 788 O O . SER A 1 100 ? 4.654 12.111 2.454 1.00 93.94 100 SER A O 1
ATOM 790 N N . GLN A 1 101 ? 3.417 12.452 0.617 1.00 94.44 101 GLN A N 1
ATOM 791 C CA . GLN A 1 101 ? 2.632 13.544 1.199 1.00 94.44 101 GLN A CA 1
ATOM 792 C C . GLN A 1 101 ? 1.633 13.034 2.241 1.00 94.44 101 GLN A C 1
ATOM 794 O O . GLN A 1 101 ? 1.501 13.660 3.288 1.00 94.44 101 GLN A O 1
ATOM 799 N N . MET A 1 102 ? 0.979 11.896 1.995 1.00 95.75 102 MET A N 1
ATOM 800 C CA . MET A 1 102 ? 0.095 11.262 2.980 1.00 95.75 102 MET A CA 1
ATOM 801 C C . MET A 1 102 ? 0.859 10.876 4.252 1.00 95.75 102 MET A C 1
ATOM 803 O O . MET A 1 102 ? 0.406 11.171 5.353 1.00 95.75 102 MET A O 1
ATOM 807 N N . LEU A 1 103 ? 2.057 10.302 4.112 1.00 96.94 103 LEU A N 1
ATOM 808 C CA . LEU A 1 103 ? 2.900 9.961 5.260 1.00 96.94 103 LEU A CA 1
ATOM 809 C C . LEU A 1 103 ? 3.375 11.198 6.032 1.00 96.94 103 LEU A C 1
ATOM 811 O O . LEU A 1 103 ? 3.451 11.146 7.252 1.00 96.94 103 LEU A O 1
ATOM 815 N N . ARG A 1 104 ? 3.647 12.326 5.359 1.00 96.31 104 ARG A N 1
ATOM 816 C CA . ARG A 1 104 ? 3.969 13.590 6.048 1.00 96.31 104 ARG A CA 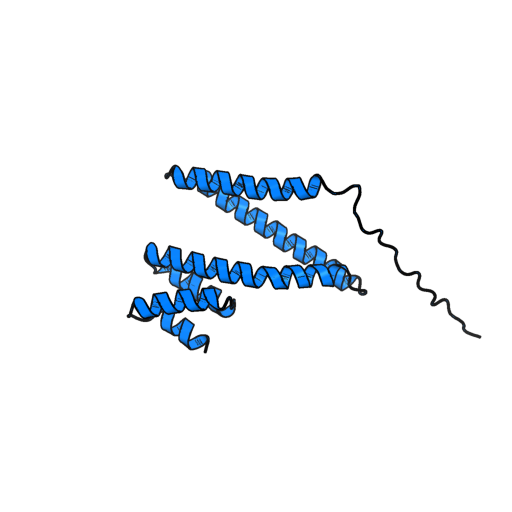1
ATOM 817 C C . ARG A 1 104 ? 2.829 14.078 6.937 1.00 96.31 104 ARG A C 1
ATOM 819 O O . ARG A 1 104 ? 3.106 14.619 7.995 1.00 96.31 104 ARG A O 1
ATOM 826 N N . LEU A 1 105 ? 1.576 13.868 6.537 1.00 96.69 105 LEU A N 1
ATOM 827 C CA . LEU A 1 105 ? 0.435 14.182 7.399 1.00 96.69 105 LEU A CA 1
ATOM 828 C C . LEU A 1 105 ? 0.396 13.259 8.626 1.00 96.69 105 LEU A C 1
ATOM 830 O O . LEU A 1 105 ? 0.138 13.731 9.724 1.00 96.69 105 LEU A O 1
ATOM 834 N N . ALA A 1 106 ? 0.719 11.974 8.459 1.00 97.56 106 ALA A N 1
ATOM 835 C CA . ALA A 1 106 ? 0.766 11.012 9.564 1.00 97.56 106 ALA A CA 1
ATOM 836 C C . ALA A 1 106 ? 1.913 11.264 10.569 1.00 97.56 106 ALA A C 1
ATOM 838 O O . ALA A 1 106 ? 1.863 10.775 11.692 1.00 97.56 106 ALA A O 1
ATOM 839 N N . VAL A 1 107 ? 2.937 12.048 10.209 1.00 97.75 107 VAL A N 1
ATOM 840 C CA . VAL A 1 107 ? 3.977 12.492 11.162 1.00 97.75 107 VAL A CA 1
ATOM 841 C C . VAL A 1 107 ? 3.424 13.471 12.202 1.00 97.75 107 VAL A C 1
ATOM 843 O O . VAL A 1 107 ? 3.972 13.557 13.299 1.00 97.75 107 VAL A O 1
ATOM 846 N N . GLU A 1 108 ? 2.342 14.174 11.871 1.00 97.12 108 GLU A N 1
ATOM 847 C CA . GLU A 1 108 ? 1.651 15.121 12.753 1.00 97.12 108 GLU A CA 1
ATOM 848 C C . GLU A 1 108 ? 0.483 14.460 13.513 1.00 97.12 108 GLU A C 1
ATOM 850 O O . GLU A 1 108 ? -0.340 15.154 14.112 1.00 97.12 108 GLU A O 1
ATOM 855 N N . ASP A 1 109 ? 0.368 13.125 13.470 1.00 98.50 109 ASP A N 1
ATOM 856 C CA . ASP A 1 109 ? -0.690 12.393 14.173 1.00 98.50 109 ASP A CA 1
ATOM 857 C C . ASP A 1 109 ? -0.585 12.584 15.695 1.00 98.50 109 ASP A C 1
ATOM 859 O O . ASP A 1 109 ? 0.501 12.759 16.243 1.00 98.50 109 ASP A O 1
ATOM 863 N N . SER A 1 110 ? -1.71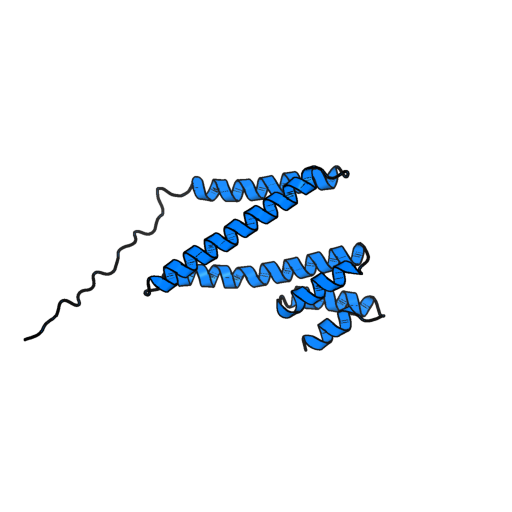2 12.554 16.404 1.00 98.00 110 SER A N 1
ATOM 864 C CA . SER A 1 110 ? -1.732 12.670 17.866 1.00 98.00 110 SER A CA 1
ATOM 865 C C . SER A 1 110 ? -1.101 11.476 18.588 1.00 98.00 110 SER A C 1
ATOM 867 O O . SER A 1 110 ? -0.648 11.631 19.722 1.00 98.00 110 SER A O 1
ATOM 869 N N . ASP A 1 111 ? -1.097 10.298 17.961 1.00 98.44 111 ASP A N 1
ATOM 870 C CA . ASP A 1 111 ? -0.546 9.071 18.525 1.00 98.44 111 ASP A CA 1
ATOM 871 C C . ASP A 1 111 ? 0.963 8.956 18.214 1.00 98.44 111 ASP A C 1
ATOM 873 O O . ASP A 1 111 ? 1.345 8.870 17.040 1.00 98.44 111 ASP A O 1
ATOM 877 N N . PRO A 1 112 ? 1.847 8.920 19.234 1.00 98.12 112 PRO A N 1
ATOM 878 C CA . PRO A 1 112 ? 3.290 8.801 19.029 1.00 98.12 112 PRO A CA 1
ATOM 879 C C . PRO A 1 112 ? 3.723 7.574 18.214 1.00 98.12 112 PRO A C 1
ATOM 881 O O . PRO A 1 112 ? 4.696 7.668 17.462 1.00 98.12 112 PRO A O 1
ATOM 884 N N . GLU A 1 113 ? 3.016 6.445 18.322 1.00 98.25 113 GLU A N 1
ATOM 885 C CA . GLU A 1 113 ? 3.340 5.216 17.584 1.00 98.25 113 GLU A CA 1
ATOM 886 C C . GLU A 1 113 ? 3.060 5.389 16.082 1.00 98.25 113 GLU A C 1
ATOM 888 O O . GLU A 1 113 ? 3.842 4.952 15.228 1.00 98.25 113 GLU A O 1
ATOM 893 N N . VAL A 1 114 ? 1.984 6.108 15.742 1.00 98.12 114 VAL A N 1
ATOM 894 C CA . VAL A 1 114 ? 1.665 6.468 14.353 1.00 98.12 114 VAL A CA 1
ATOM 895 C C . VAL A 1 114 ? 2.726 7.413 13.795 1.00 98.12 114 VAL A C 1
ATOM 897 O O . VAL A 1 114 ? 3.221 7.184 12.687 1.00 98.12 114 VAL A O 1
ATOM 900 N N . GLN A 1 115 ? 3.143 8.420 14.570 1.00 98.38 115 GLN A N 1
ATOM 901 C CA . GLN A 1 115 ? 4.207 9.332 14.149 1.00 98.38 115 GLN A CA 1
ATOM 902 C C . GLN A 1 115 ? 5.523 8.592 13.874 1.00 98.38 115 GLN A C 1
ATOM 904 O O . GLN A 1 115 ? 6.182 8.846 12.863 1.00 98.38 115 GLN A O 1
ATOM 909 N N . GLU A 1 116 ? 5.933 7.691 14.772 1.00 98.31 116 GLU A N 1
ATOM 910 C CA . GLU A 1 116 ? 7.156 6.899 14.620 1.00 98.31 116 GLU A CA 1
ATOM 911 C C . GLU A 1 116 ? 7.087 6.011 13.374 1.00 98.31 116 GLU A C 1
ATOM 913 O O . GLU A 1 116 ? 8.001 6.034 12.543 1.00 98.31 116 GLU A O 1
ATOM 918 N N . THR A 1 117 ? 5.960 5.324 13.178 1.00 98.00 117 THR A N 1
ATOM 919 C CA . THR A 1 117 ? 5.714 4.491 11.994 1.00 98.00 117 THR A CA 1
ATOM 920 C C . THR A 1 117 ? 5.775 5.314 10.702 1.00 98.00 117 THR A C 1
ATOM 922 O O . THR A 1 117 ? 6.387 4.893 9.715 1.00 98.00 117 THR A O 1
ATOM 925 N N . ALA A 1 118 ? 5.199 6.520 10.698 1.00 98.06 118 ALA A N 1
ATOM 926 C CA . ALA A 1 118 ? 5.226 7.422 9.550 1.00 98.06 118 ALA A CA 1
ATOM 927 C C . ALA A 1 118 ? 6.645 7.920 9.229 1.00 98.06 118 ALA A C 1
ATOM 929 O O . ALA A 1 118 ? 7.047 7.930 8.059 1.00 98.06 118 ALA A O 1
ATOM 930 N N . ARG A 1 119 ? 7.434 8.285 10.252 1.00 97.75 119 ARG A N 1
ATOM 931 C CA . ARG A 1 119 ? 8.846 8.681 10.087 1.00 97.75 119 ARG A CA 1
ATOM 932 C C . ARG A 1 119 ? 9.678 7.533 9.521 1.00 97.75 119 ARG A C 1
ATOM 934 O O . ARG A 1 119 ? 10.418 7.748 8.560 1.00 97.75 119 ARG A O 1
ATOM 941 N N . TRP A 1 120 ? 9.508 6.323 10.054 1.00 96.94 120 TRP A N 1
ATOM 942 C CA . TRP A 1 120 ? 10.179 5.127 9.545 1.00 96.94 120 TRP A CA 1
ATOM 943 C C . TRP A 1 120 ? 9.849 4.880 8.065 1.00 96.94 120 TRP A C 1
ATOM 945 O O . TRP A 1 120 ? 10.754 4.689 7.249 1.00 96.94 120 TRP A O 1
ATOM 955 N N . ALA A 1 121 ? 8.570 4.959 7.684 1.00 95.88 121 ALA A N 1
ATOM 956 C CA . ALA A 1 121 ? 8.140 4.755 6.301 1.00 95.88 121 ALA A CA 1
ATOM 957 C C . ALA A 1 121 ? 8.712 5.817 5.341 1.00 95.88 121 ALA A C 1
ATOM 959 O O . ALA A 1 121 ? 9.162 5.489 4.239 1.00 95.88 121 ALA A O 1
ATOM 960 N N . LEU A 1 122 ? 8.749 7.088 5.758 1.00 95.44 122 LEU A N 1
ATOM 961 C CA . LEU A 1 122 ? 9.374 8.168 4.986 1.00 95.44 122 LEU A CA 1
ATOM 962 C C . LEU A 1 122 ? 10.877 7.953 4.797 1.00 95.44 122 LEU A C 1
ATOM 964 O O . LEU A 1 122 ? 11.391 8.216 3.708 1.00 95.44 122 LEU A O 1
ATOM 968 N N . GLU A 1 123 ? 11.576 7.456 5.819 1.00 94.06 123 GLU A N 1
ATOM 969 C CA . GLU A 1 123 ? 12.994 7.117 5.711 1.00 94.06 123 GLU A CA 1
ATOM 970 C C . GLU A 1 123 ? 13.222 6.016 4.665 1.00 94.06 123 GLU A C 1
ATOM 972 O O . GLU A 1 123 ? 14.096 6.159 3.805 1.00 94.06 123 GLU A O 1
ATOM 977 N N . GLN A 1 124 ? 12.401 4.958 4.669 1.00 92.00 124 GLN A N 1
ATOM 978 C CA . GLN A 1 124 ? 12.498 3.891 3.666 1.00 92.00 124 GLN A CA 1
ATOM 979 C C . GLN A 1 124 ? 12.276 4.426 2.243 1.00 92.00 124 GLN A C 1
ATOM 981 O O . GLN A 1 124 ? 13.068 4.139 1.342 1.00 92.00 124 GLN A O 1
ATOM 986 N N . LEU A 1 125 ? 11.260 5.271 2.037 1.00 89.25 125 LEU A N 1
ATOM 987 C CA . LEU A 1 125 ? 11.028 5.920 0.741 1.00 89.25 125 LEU A CA 1
ATOM 988 C C . LEU A 1 125 ? 12.182 6.850 0.333 1.00 89.25 125 LEU A C 1
ATOM 990 O O . LEU A 1 125 ? 12.512 6.949 -0.850 1.00 89.25 125 LEU A O 1
ATOM 994 N N . GLY A 1 126 ? 12.816 7.522 1.296 1.00 85.88 126 GLY A N 1
ATOM 995 C CA . GLY A 1 126 ? 13.998 8.354 1.073 1.00 85.88 126 GLY A CA 1
ATOM 996 C C . GLY A 1 126 ? 15.206 7.546 0.595 1.00 85.88 126 GLY A C 1
ATOM 997 O O . GLY A 1 126 ? 15.856 7.940 -0.374 1.00 85.88 126 GLY A O 1
ATOM 998 N N . ARG A 1 127 ? 15.466 6.383 1.209 1.00 85.50 127 ARG A N 1
ATOM 999 C CA . ARG A 1 127 ? 16.556 5.471 0.815 1.00 85.50 127 ARG A CA 1
ATOM 1000 C C . ARG A 1 127 ? 16.389 4.945 -0.614 1.00 85.50 127 ARG A C 1
ATOM 1002 O O . ARG A 1 127 ? 17.361 4.870 -1.361 1.00 85.50 127 ARG A O 1
ATOM 1009 N N . LEU A 1 128 ? 15.159 4.652 -1.041 1.00 75.25 128 LEU A N 1
ATOM 1010 C CA . LEU A 1 128 ? 14.886 4.244 -2.427 1.00 75.25 128 LEU A CA 1
ATOM 1011 C C . LEU A 1 128 ? 15.292 5.328 -3.439 1.00 75.25 128 LEU A C 1
ATOM 1013 O O . LEU A 1 128 ? 15.858 5.014 -4.484 1.00 75.25 128 LEU A O 1
ATOM 1017 N N . ARG A 1 129 ? 15.077 6.611 -3.115 1.00 67.62 129 ARG A N 1
ATOM 1018 C CA . ARG A 1 129 ? 15.503 7.728 -3.976 1.00 67.62 129 ARG A CA 1
ATOM 1019 C C . ARG A 1 129 ? 17.024 7.866 -4.025 1.00 67.62 129 ARG A C 1
ATOM 1021 O O . ARG A 1 129 ? 17.574 8.113 -5.095 1.00 67.62 129 ARG A O 1
ATOM 1028 N N . THR A 1 130 ? 17.723 7.674 -2.907 1.00 58.16 130 THR A N 1
ATOM 1029 C CA . THR A 1 130 ? 19.186 7.834 -2.861 1.00 58.16 130 THR A CA 1
ATOM 1030 C C . THR A 1 130 ? 19.940 6.683 -3.530 1.00 58.16 130 THR A C 1
ATOM 1032 O O . THR A 1 130 ? 20.968 6.937 -4.157 1.00 58.16 130 THR A O 1
ATOM 1035 N N . HIS A 1 131 ? 19.421 5.449 -3.498 1.00 52.06 131 HIS A N 1
ATOM 1036 C CA . HIS A 1 131 ? 20.019 4.306 -4.206 1.00 52.06 131 HIS A CA 1
ATOM 1037 C C . HIS A 1 131 ? 19.956 4.421 -5.738 1.00 52.06 131 HIS A C 1
ATOM 1039 O O . HIS A 1 131 ? 20.843 3.911 -6.421 1.00 52.06 131 HIS A O 1
ATOM 1045 N N . THR A 1 132 ? 18.971 5.135 -6.295 1.00 50.66 132 THR A N 1
ATOM 1046 C CA . THR A 1 132 ? 18.958 5.446 -7.740 1.00 50.66 132 THR A CA 1
ATOM 1047 C C . THR A 1 132 ? 20.020 6.478 -8.138 1.00 50.66 132 THR A C 1
ATOM 1049 O O . THR A 1 132 ? 20.523 6.437 -9.259 1.00 50.66 132 THR A O 1
ATOM 1052 N N . SER A 1 133 ? 20.424 7.353 -7.210 1.00 44.84 133 SER A N 1
ATOM 1053 C CA . SER A 1 133 ? 21.437 8.391 -7.445 1.00 44.84 133 SER A CA 1
ATOM 1054 C C . SER A 1 133 ? 22.874 7.911 -7.215 1.00 44.84 133 SER A C 1
ATOM 1056 O O . SER A 1 133 ? 23.795 8.458 -7.815 1.00 44.84 133 SER A O 1
ATOM 1058 N N . SER A 1 134 ? 23.094 6.904 -6.359 1.00 42.84 134 SER A N 1
ATOM 1059 C CA . SER A 1 134 ? 24.442 6.442 -5.990 1.00 42.84 134 SER A CA 1
ATOM 1060 C C . SER A 1 134 ? 25.004 5.310 -6.857 1.00 42.84 134 SER A C 1
ATOM 1062 O O . SER A 1 134 ? 26.197 5.035 -6.756 1.00 42.84 134 SER A O 1
ATOM 1064 N N . ASN A 1 135 ? 24.203 4.687 -7.734 1.00 44.00 135 ASN A N 1
ATOM 1065 C CA . ASN A 1 135 ? 24.625 3.490 -8.475 1.00 44.00 135 ASN A CA 1
ATOM 1066 C C . ASN A 1 135 ? 24.678 3.627 -10.010 1.00 44.00 135 ASN A C 1
ATOM 1068 O O . ASN A 1 135 ? 24.600 2.620 -10.709 1.00 44.00 135 ASN A O 1
ATOM 1072 N N . ASN A 1 136 ? 24.811 4.837 -10.572 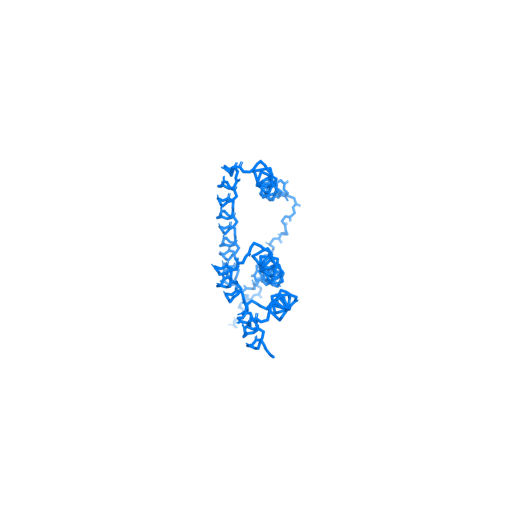1.00 44.72 136 ASN A N 1
ATOM 1073 C CA . ASN A 1 136 ? 24.782 5.000 -12.032 1.00 44.72 136 ASN A CA 1
ATOM 1074 C C . ASN A 1 136 ? 25.892 5.885 -12.617 1.00 44.72 136 ASN A C 1
ATOM 1076 O O . ASN A 1 136 ? 25.653 6.975 -13.133 1.00 44.72 136 ASN A O 1
ATOM 1080 N N . ARG A 1 137 ? 27.127 5.375 -12.583 1.00 42.59 137 ARG A N 1
ATOM 1081 C CA . ARG A 1 137 ? 28.171 5.773 -13.548 1.00 42.59 137 ARG A CA 1
ATOM 1082 C C . ARG A 1 137 ? 28.924 4.608 -14.195 1.00 42.59 137 ARG A C 1
ATOM 1084 O O . ARG A 1 137 ? 29.686 4.847 -15.122 1.00 42.59 137 ARG A O 1
ATOM 1091 N N . SER A 1 138 ? 28.705 3.369 -13.758 1.00 46.69 138 SER A N 1
ATOM 1092 C CA . SER A 1 138 ? 29.524 2.218 -14.171 1.00 46.69 138 SER A CA 1
ATOM 1093 C C . SER A 1 138 ? 28.738 1.001 -14.677 1.00 46.69 138 SER A C 1
ATOM 1095 O O . SER A 1 138 ? 29.359 -0.009 -14.987 1.00 46.69 138 SER A O 1
ATOM 1097 N N . ALA A 1 139 ? 27.407 1.073 -14.807 1.00 45.97 139 ALA A N 1
ATOM 1098 C CA . ALA A 1 139 ? 26.599 -0.081 -15.227 1.00 45.97 139 ALA A CA 1
ATOM 1099 C C . ALA A 1 139 ? 25.387 0.268 -16.111 1.00 45.97 139 ALA A C 1
ATOM 1101 O O . ALA A 1 139 ? 24.371 -0.424 -16.067 1.00 45.97 139 ALA A O 1
ATOM 1102 N N . LEU A 1 140 ? 25.465 1.319 -16.936 1.00 44.09 140 LEU A N 1
ATOM 1103 C CA . LEU A 1 140 ? 24.530 1.402 -18.061 1.00 44.09 140 LEU A CA 1
ATOM 1104 C C . LEU A 1 140 ? 24.907 0.288 -19.049 1.00 44.09 140 LEU A C 1
ATOM 1106 O O . LEU A 1 140 ? 26.067 0.254 -19.467 1.00 44.09 140 LEU A O 1
ATOM 1110 N N . PRO A 1 141 ? 23.987 -0.611 -19.449 1.00 44.34 141 PRO A N 1
ATOM 1111 C CA . PRO A 1 141 ? 24.226 -1.422 -20.631 1.00 44.34 141 PRO A CA 1
ATOM 1112 C C . PRO A 1 141 ? 24.493 -0.452 -21.782 1.00 44.34 141 PRO A C 1
ATOM 1114 O O . PRO A 1 141 ? 23.695 0.453 -22.035 1.00 44.34 141 PRO A O 1
ATOM 1117 N N . THR A 1 142 ? 25.650 -0.585 -22.428 1.00 39.91 142 THR A N 1
ATOM 1118 C CA . THR A 1 142 ? 25.986 0.183 -23.624 1.00 39.91 142 THR A CA 1
ATOM 1119 C C . THR A 1 142 ? 24.874 -0.034 -24.638 1.00 39.91 142 THR A C 1
ATOM 1121 O O . THR A 1 142 ? 24.723 -1.125 -25.183 1.00 39.91 142 THR A O 1
ATOM 1124 N N . TRP A 1 143 ? 24.056 0.998 -24.849 1.00 47.69 143 TRP A N 1
ATOM 1125 C CA . TRP A 1 143 ? 23.032 1.011 -25.882 1.00 47.69 143 TRP A CA 1
ATOM 1126 C C . TRP A 1 143 ? 23.742 1.095 -27.231 1.00 47.69 143 TRP A C 1
ATOM 1128 O O . TRP A 1 143 ? 23.976 2.175 -27.765 1.00 47.69 143 TRP A O 1
ATOM 1138 N N . THR A 1 144 ? 24.161 -0.050 -27.757 1.00 47.19 144 THR A N 1
ATOM 1139 C CA . THR A 1 144 ? 24.550 -0.160 -29.157 1.00 47.19 144 THR A CA 1
ATOM 1140 C C . THR A 1 144 ? 23.272 -0.355 -29.949 1.00 47.19 144 THR A C 1
ATOM 1142 O O . THR A 1 144 ? 22.643 -1.413 -29.881 1.00 47.19 144 THR A O 1
ATOM 1145 N N . VAL A 1 145 ? 22.866 0.688 -30.667 1.00 50.38 145 VAL A N 1
ATOM 1146 C CA . VAL A 1 145 ? 21.888 0.557 -31.749 1.00 50.38 145 VAL A CA 1
ATOM 1147 C C . VAL A 1 145 ? 22.430 -0.492 -32.711 1.00 50.38 145 VAL A C 1
ATOM 1149 O O . VAL A 1 145 ? 23.587 -0.365 -33.112 1.00 50.38 145 VAL A O 1
ATOM 1152 N N . PRO A 1 146 ? 21.661 -1.525 -33.081 1.00 44.94 146 PRO A N 1
ATOM 1153 C CA . PRO A 1 146 ? 22.038 -2.358 -34.208 1.00 44.94 146 PRO A CA 1
ATOM 1154 C C . PRO A 1 146 ? 22.104 -1.449 -35.434 1.00 44.94 146 PRO A C 1
ATOM 1156 O O . PRO A 1 146 ? 21.097 -0.829 -35.782 1.00 44.94 146 PRO A O 1
ATOM 1159 N N . GLU A 1 147 ? 23.288 -1.316 -36.032 1.00 45.53 147 GLU A N 1
ATOM 1160 C CA . GLU A 1 147 ? 23.439 -0.640 -37.315 1.00 45.53 147 GLU A CA 1
ATOM 1161 C C . GLU A 1 147 ? 22.512 -1.323 -38.318 1.00 45.53 147 GLU A C 1
ATOM 1163 O O . GLU A 1 147 ? 22.578 -2.535 -38.543 1.00 45.53 147 GLU A O 1
ATOM 1168 N N . ASP A 1 148 ? 21.594 -0.535 -38.863 1.00 46.69 148 ASP A N 1
ATOM 1169 C CA . ASP A 1 148 ? 20.716 -0.951 -39.937 1.00 46.69 148 ASP A CA 1
ATOM 1170 C C . ASP A 1 148 ? 21.569 -1.142 -41.195 1.00 46.69 148 ASP A C 1
ATOM 1172 O O . ASP A 1 148 ? 21.834 -0.197 -41.933 1.00 46.69 148 ASP A O 1
ATOM 1176 N N . ASN A 1 149 ? 22.047 -2.366 -41.426 1.00 51.75 149 ASN A N 1
ATOM 1177 C CA . ASN A 1 149 ? 22.740 -2.734 -42.660 1.00 51.75 149 ASN A CA 1
ATOM 1178 C C . ASN A 1 149 ? 21.743 -3.010 -43.800 1.00 51.75 149 ASN A C 1
ATOM 1180 O O . ASN A 1 149 ? 21.874 -3.986 -44.539 1.00 51.75 149 ASN A O 1
ATOM 1184 N N . SER A 1 150 ? 20.732 -2.151 -43.922 1.00 52.62 150 SER A N 1
ATOM 1185 C CA . SER A 1 150 ? 19.773 -2.134 -45.025 1.00 52.62 150 SER A CA 1
ATOM 1186 C C . SER A 1 150 ? 20.068 -0.950 -45.945 1.00 52.62 150 SER A C 1
ATOM 1188 O O . SER A 1 150 ? 19.173 -0.200 -46.325 1.00 52.62 150 SER A O 1
ATOM 1190 N N . SER A 1 151 ? 21.338 -0.764 -46.309 1.00 48.53 151 SER A N 1
ATOM 1191 C CA . SER A 1 151 ? 21.680 0.064 -47.463 1.00 48.53 151 SER A CA 1
ATOM 1192 C C . SER A 1 151 ? 21.285 -0.705 -48.719 1.00 48.53 151 SER A C 1
ATOM 1194 O O . SER A 1 151 ? 21.966 -1.642 -49.132 1.00 48.53 151 SER A O 1
ATOM 1196 N N . GLU A 1 152 ? 20.127 -0.324 -49.251 1.00 45.44 152 GLU A N 1
ATOM 1197 C CA . GLU A 1 152 ? 19.683 -0.447 -50.638 1.00 45.44 152 GLU A CA 1
ATOM 1198 C C . GLU A 1 152 ? 20.746 -0.999 -51.604 1.00 45.44 152 GLU A C 1
ATOM 1200 O O . GLU A 1 152 ? 21.622 -0.284 -52.087 1.00 45.44 152 GLU A O 1
ATOM 1205 N N . GLN A 1 153 ? 20.613 -2.276 -51.960 1.00 48.66 153 GLN A N 1
ATOM 1206 C CA . GLN A 1 153 ? 20.997 -2.732 -53.291 1.00 48.66 153 GLN A CA 1
ATOM 1207 C C . GLN A 1 153 ? 19.764 -2.612 -54.178 1.00 48.66 153 GLN A C 1
ATOM 1209 O O . GLN A 1 153 ? 18.906 -3.493 -54.212 1.00 48.66 153 GLN A O 1
ATOM 1214 N N . ILE A 1 154 ? 19.674 -1.476 -54.863 1.00 42.06 154 ILE A N 1
ATOM 1215 C CA . ILE A 1 154 ? 18.821 -1.289 -56.035 1.00 42.06 154 ILE A CA 1
ATOM 1216 C C . ILE A 1 154 ? 19.781 -1.244 -57.243 1.00 42.06 154 ILE A C 1
ATOM 1218 O O . ILE A 1 154 ? 20.831 -0.609 -57.123 1.00 42.06 154 ILE A O 1
ATOM 1222 N N . PRO A 1 155 ? 19.487 -1.995 -58.324 1.00 56.66 155 PRO A N 1
ATOM 1223 C CA . PRO A 1 155 ? 20.442 -2.399 -59.366 1.00 56.66 155 PRO A CA 1
ATOM 1224 C C . PRO A 1 155 ? 21.055 -1.269 -60.195 1.00 56.66 155 PRO A C 1
ATOM 1226 O O . PRO A 1 155 ? 20.393 -0.223 -60.378 1.00 56.66 155 PRO A O 1
#

Radius of gyration: 22.39 Å; chains: 1; bounding box: 54×32×78 Å

Sequence (155 aa):
MMQELIRCLYSADAAKRRQAIWELGWRGDSRGAQSLVDLMLTSDSKQRSLILAALSEIGTRTLTPLERALAISLQDRNPDVRKNAIRDLTRIYESIGQISQMLRLAVEDSDPEVQETARWALEQLGRLRTHTSSNNRSALPTWTVPEDNSSEQIP

InterPro domains:
  IPR011989 Armadillo-like helical [G3DSA:1.25.10.10] (1-144)
  IPR016024 Armadillo-type fold [SSF48371] (4-126)

Foldseek 3Di:
DLVVLLVQCPDPDPVSNLVSLVVLLVVLDCVCLVSLVVSCVVDDPVSVVSSVNSNVSNVVVVVVVVVVCLVVQCVDPDVVSNVVSVVVVVVVVVVLVVVLVVLVVQCVDPDPVSVVVSVVVNVVSVVVVVVVVPPPDPDDPPPDDPPPPPPDPDD

pLDDT: mean 86.53, std 18.16, range [39.91, 98.5]

Organism: NCBI:txid2282167